Protein AF-A0A8J8T7S9-F1 (afdb_monomer)

Structure (mmCIF, N/CA/C/O backbone):
data_AF-A0A8J8T7S9-F1
#
_entry.id   AF-A0A8J8T7S9-F1
#
loop_
_atom_site.group_PDB
_atom_site.id
_atom_site.type_symbol
_atom_site.label_atom_id
_atom_site.label_alt_id
_atom_site.label_comp_id
_atom_site.label_asym_id
_atom_site.label_entity_id
_atom_site.label_seq_id
_atom_site.pdbx_PDB_ins_code
_atom_site.Cartn_x
_atom_site.Cartn_y
_atom_site.Cartn_z
_atom_site.occupancy
_atom_site.B_iso_or_equiv
_atom_site.auth_seq_id
_atom_site.auth_comp_id
_atom_site.auth_asym_id
_atom_site.auth_atom_id
_atom_site.pdbx_PDB_model_num
ATOM 1 N N . MET A 1 1 ? 15.403 -42.007 -71.033 1.00 33.41 1 MET A N 1
ATOM 2 C CA . MET A 1 1 ? 14.465 -41.712 -69.931 1.00 33.41 1 MET A CA 1
ATOM 3 C C . MET A 1 1 ? 15.016 -40.504 -69.206 1.00 33.41 1 MET A C 1
ATOM 5 O O . MET A 1 1 ? 16.025 -40.636 -68.530 1.00 33.41 1 MET A O 1
ATOM 9 N N . SER A 1 2 ? 14.435 -39.333 -69.445 1.00 37.75 2 SER A N 1
ATOM 10 C CA . SER A 1 2 ? 14.840 -38.085 -68.796 1.00 37.75 2 SER A CA 1
ATOM 11 C C . SER A 1 2 ? 13.893 -37.858 -67.626 1.00 37.75 2 SER A C 1
ATOM 13 O O . SER A 1 2 ? 12.684 -37.790 -67.833 1.00 37.75 2 SER A O 1
ATOM 15 N N . VAL A 1 3 ? 14.420 -37.825 -66.404 1.00 44.09 3 VAL A N 1
ATOM 16 C CA . VAL A 1 3 ? 13.630 -37.506 -65.212 1.00 44.09 3 VAL A CA 1
ATOM 17 C C . VAL A 1 3 ? 13.693 -35.993 -65.040 1.00 44.09 3 VAL A C 1
ATOM 19 O O . VAL A 1 3 ? 14.704 -35.455 -64.602 1.00 44.09 3 VAL A O 1
ATOM 22 N N . GLU A 1 4 ? 12.637 -35.303 -65.463 1.00 48.31 4 GLU A N 1
ATOM 23 C CA . GLU A 1 4 ? 12.438 -33.885 -65.165 1.00 48.31 4 GLU A CA 1
ATOM 24 C C . GLU A 1 4 ? 11.997 -33.748 -63.703 1.00 48.31 4 GLU A C 1
ATOM 26 O O . GLU A 1 4 ? 10.932 -34.218 -63.299 1.00 48.31 4 GLU A O 1
ATOM 31 N N . GLU A 1 5 ? 12.848 -33.130 -62.888 1.00 52.44 5 GLU A N 1
ATOM 32 C CA . GLU A 1 5 ? 12.605 -32.940 -61.463 1.00 52.44 5 GLU A CA 1
ATOM 33 C C . GLU A 1 5 ? 11.612 -31.784 -61.249 1.00 52.44 5 GLU A C 1
ATOM 35 O O . GLU A 1 5 ? 11.907 -30.607 -61.471 1.00 52.44 5 GLU A O 1
ATOM 40 N N . GLN A 1 6 ? 10.389 -32.135 -60.847 1.00 49.75 6 GLN A N 1
ATOM 41 C CA . GLN A 1 6 ? 9.300 -31.205 -60.550 1.00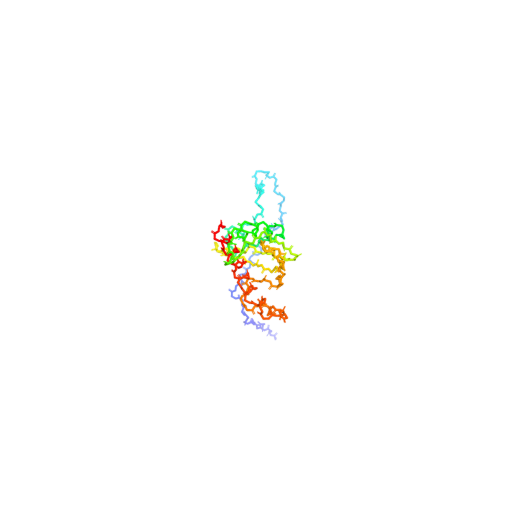 49.75 6 GLN A CA 1
ATOM 42 C C . GLN A 1 6 ? 9.687 -30.236 -59.419 1.00 49.75 6 GLN A C 1
ATOM 44 O O . GLN A 1 6 ? 9.784 -30.623 -58.251 1.00 49.75 6 GLN A O 1
ATOM 49 N N . LYS A 1 7 ? 9.839 -28.942 -59.737 1.00 57.50 7 LYS A N 1
ATOM 50 C CA . LYS A 1 7 ? 9.979 -27.872 -58.735 1.00 57.50 7 LYS A CA 1
ATOM 51 C C . LYS A 1 7 ? 8.688 -27.751 -57.921 1.00 57.50 7 LYS A C 1
ATOM 53 O O . LYS A 1 7 ? 7.714 -27.148 -58.362 1.00 57.50 7 LYS A O 1
ATOM 58 N N . LYS A 1 8 ? 8.687 -28.313 -56.709 1.00 54.50 8 LYS A N 1
ATOM 59 C CA . LYS A 1 8 ? 7.611 -28.144 -55.721 1.00 54.50 8 LYS A CA 1
ATOM 60 C C . LYS A 1 8 ? 7.487 -26.666 -55.331 1.00 54.50 8 LYS A C 1
ATOM 62 O O . LYS A 1 8 ? 8.377 -26.102 -54.698 1.00 54.50 8 LYS A O 1
ATOM 67 N N . SER A 1 9 ? 6.366 -26.051 -55.696 1.00 57.72 9 SER A N 1
ATOM 68 C CA . SER A 1 9 ? 5.977 -24.692 -55.315 1.00 57.72 9 SER A CA 1
ATOM 69 C C . SER A 1 9 ? 5.607 -24.632 -53.826 1.00 57.72 9 SER A C 1
ATOM 71 O O . SER A 1 9 ? 4.462 -24.873 -53.448 1.00 57.72 9 SER A O 1
ATOM 73 N N . GLY A 1 10 ? 6.583 -24.348 -52.964 1.00 66.62 10 GLY A N 1
ATOM 74 C CA . GLY A 1 10 ? 6.368 -24.058 -51.544 1.00 66.62 10 GLY A CA 1
ATOM 75 C C . GLY A 1 10 ? 6.526 -22.567 -51.234 1.00 66.62 10 GLY A C 1
ATOM 76 O O . GLY A 1 10 ? 7.354 -21.894 -51.844 1.00 66.62 10 GLY A O 1
ATOM 77 N N . TYR A 1 11 ? 5.752 -22.062 -50.267 1.00 57.06 11 TYR A N 1
ATOM 78 C CA . TYR A 1 11 ? 5.821 -20.692 -49.740 1.00 57.06 11 TYR A CA 1
ATOM 79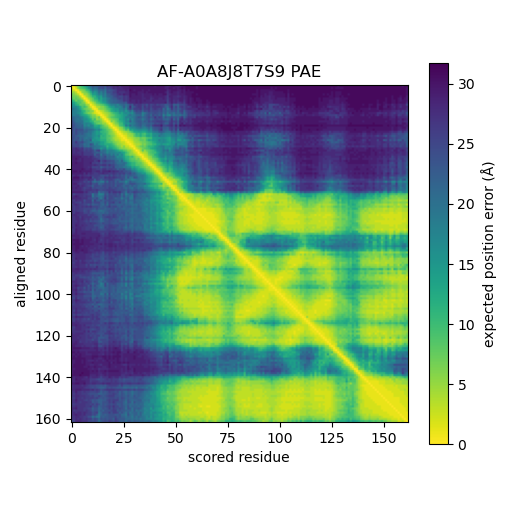 C C . TYR A 1 11 ? 7.249 -20.332 -49.285 1.00 57.06 11 TYR A C 1
ATOM 81 O O . TYR A 1 11 ? 7.672 -20.680 -48.185 1.00 57.06 11 TYR A O 1
ATOM 89 N N . ARG A 1 12 ? 8.006 -19.623 -50.131 1.00 59.62 12 ARG A N 1
ATOM 90 C CA . ARG A 1 12 ? 9.337 -19.069 -49.811 1.00 59.62 12 ARG A CA 1
ATOM 91 C C . ARG A 1 12 ? 9.468 -17.626 -50.306 1.00 59.62 12 ARG A C 1
ATOM 93 O O . ARG A 1 12 ? 10.475 -17.255 -50.890 1.00 59.62 12 ARG A O 1
ATOM 100 N N . TYR A 1 13 ? 8.456 -16.794 -50.062 1.00 57.84 13 TYR A N 1
ATOM 101 C CA . TYR A 1 13 ? 8.443 -15.396 -50.523 1.00 57.84 13 TYR A CA 1
ATOM 102 C C . TYR A 1 13 ? 9.391 -14.458 -49.746 1.00 57.84 13 TYR A C 1
ATOM 104 O O . TYR A 1 13 ? 9.618 -13.330 -50.168 1.00 57.84 13 TYR A O 1
ATOM 112 N N . TRP A 1 14 ? 9.977 -14.913 -48.634 1.00 68.00 14 TRP A N 1
ATOM 113 C CA . TRP A 1 14 ? 10.915 -14.137 -47.805 1.00 68.00 14 TRP A CA 1
ATOM 114 C C . TRP A 1 14 ? 12.376 -14.596 -47.908 1.00 68.00 14 TRP A C 1
ATOM 116 O O . TRP A 1 14 ? 13.264 -13.931 -47.377 1.00 68.00 14 TRP A O 1
ATOM 126 N N . VAL A 1 15 ? 12.654 -15.725 -48.568 1.00 67.25 15 VAL A N 1
ATOM 127 C CA . VAL A 1 15 ? 14.028 -16.222 -48.708 1.00 67.25 15 VAL A CA 1
ATOM 128 C C . VAL A 1 15 ? 14.633 -15.588 -49.953 1.00 67.25 15 VAL A C 1
ATOM 130 O O . VAL A 1 15 ? 14.400 -16.055 -51.062 1.00 67.25 15 VAL A O 1
ATOM 133 N N . ARG A 1 16 ? 15.411 -14.518 -49.778 1.00 70.50 16 ARG A N 1
ATOM 134 C CA . ARG A 1 16 ? 16.312 -14.064 -50.842 1.00 70.50 16 ARG A CA 1
ATOM 135 C C . ARG A 1 16 ? 17.450 -15.075 -50.951 1.00 70.50 16 ARG A C 1
ATOM 137 O O . ARG A 1 16 ? 18.076 -15.394 -49.939 1.00 70.50 16 ARG A O 1
ATOM 144 N N . GLU A 1 17 ? 17.693 -15.592 -52.151 1.00 66.94 17 GLU A N 1
ATOM 145 C CA . GLU A 1 17 ? 18.889 -16.381 -52.447 1.00 66.94 17 GLU A CA 1
ATOM 146 C C . GLU A 1 17 ? 20.111 -15.508 -52.128 1.00 66.94 17 GLU A C 1
ATOM 148 O O . GLU A 1 17 ? 20.288 -14.427 -52.693 1.00 66.94 17 GLU A O 1
ATOM 153 N N . ARG A 1 18 ? 20.896 -15.912 -51.123 1.00 61.91 18 ARG A N 1
ATOM 154 C CA . ARG A 1 18 ? 22.135 -15.220 -50.770 1.00 61.91 18 ARG A CA 1
ATOM 155 C C . ARG A 1 18 ? 23.194 -15.647 -51.780 1.00 61.91 18 ARG A C 1
ATOM 157 O O . ARG A 1 18 ? 23.494 -16.829 -51.874 1.00 61.91 18 ARG A O 1
ATOM 164 N N . ASN A 1 19 ? 23.769 -14.692 -52.508 1.00 61.81 19 ASN A N 1
ATOM 165 C CA . ASN A 1 19 ? 25.078 -14.903 -53.117 1.00 61.81 19 ASN A CA 1
ATOM 166 C C . ASN A 1 19 ? 26.067 -15.065 -51.958 1.00 61.81 19 ASN A C 1
ATOM 168 O O . ASN A 1 19 ? 26.280 -14.109 -51.211 1.00 61.81 19 ASN A O 1
ATOM 172 N N . ASP A 1 20 ? 26.610 -16.269 -51.781 1.00 60.91 20 ASP A N 1
ATOM 173 C CA . ASP A 1 20 ? 27.557 -16.631 -50.721 1.00 60.91 20 ASP A CA 1
ATOM 174 C C . ASP A 1 20 ? 28.923 -15.942 -50.914 1.00 60.91 20 ASP A C 1
ATOM 176 O O . ASP A 1 20 ? 29.962 -16.577 -51.082 1.00 60.91 20 ASP A O 1
ATOM 180 N N . GLN A 1 21 ? 28.955 -14.610 -50.851 1.00 61.12 21 GLN A N 1
ATOM 181 C CA . GLN A 1 21 ? 30.140 -13.935 -50.343 1.00 61.12 21 GLN A CA 1
ATOM 182 C C . GLN A 1 21 ? 30.159 -14.214 -48.842 1.00 61.12 21 GLN A C 1
ATOM 184 O O . GLN A 1 21 ? 29.374 -13.654 -48.077 1.00 61.12 21 GLN A O 1
ATOM 189 N N . LEU A 1 22 ? 30.993 -15.177 -48.451 1.00 63.00 22 LEU A N 1
ATOM 190 C CA . LEU A 1 22 ? 31.215 -15.601 -47.072 1.00 63.00 22 LEU A CA 1
ATOM 191 C C . LEU A 1 22 ? 31.826 -14.438 -46.279 1.00 63.00 22 LEU A C 1
ATOM 193 O O . LEU A 1 22 ? 33.037 -14.359 -46.094 1.00 63.00 22 LEU A O 1
ATOM 197 N N . TYR A 1 23 ? 30.988 -13.503 -45.837 1.00 65.44 23 TYR A N 1
ATOM 198 C CA . TYR A 1 23 ? 31.385 -12.514 -44.847 1.00 65.44 23 TYR A CA 1
ATOM 199 C C . TYR A 1 23 ? 31.699 -13.256 -43.548 1.00 65.44 23 TYR A C 1
ATOM 201 O O . TYR A 1 23 ? 30.862 -14.011 -43.043 1.00 65.44 23 TYR A O 1
ATOM 209 N N . ASP A 1 24 ? 32.908 -13.063 -43.021 1.00 71.38 24 ASP A N 1
ATOM 210 C CA . ASP A 1 24 ? 33.274 -13.597 -41.716 1.00 71.38 24 ASP A CA 1
ATOM 211 C C . ASP A 1 24 ? 32.448 -12.872 -40.645 1.00 71.38 24 ASP A C 1
ATOM 213 O O . ASP A 1 24 ? 32.705 -11.725 -40.292 1.00 71.38 24 ASP A O 1
ATOM 217 N N . MET A 1 25 ? 31.390 -13.539 -40.186 1.00 70.62 25 MET A N 1
ATOM 218 C CA . MET A 1 25 ? 30.464 -13.040 -39.167 1.00 70.62 25 MET A CA 1
ATOM 219 C C . MET A 1 25 ? 30.962 -13.337 -37.746 1.00 70.62 25 MET A C 1
ATOM 221 O O . MET A 1 25 ? 30.195 -13.233 -36.786 1.00 70.62 25 MET A O 1
ATOM 225 N N . ARG A 1 26 ? 32.217 -13.778 -37.585 1.00 79.81 26 ARG A N 1
ATOM 226 C CA . ARG A 1 26 ? 32.774 -14.042 -36.260 1.00 79.81 26 ARG A CA 1
ATOM 227 C C . ARG A 1 26 ? 32.932 -12.722 -35.500 1.00 79.81 26 ARG A C 1
ATOM 229 O O . ARG A 1 26 ? 33.449 -11.756 -36.054 1.00 79.81 26 ARG A O 1
ATOM 236 N N . PRO A 1 27 ? 32.512 -12.666 -34.228 1.00 75.31 27 PRO A N 1
ATOM 237 C CA . PRO A 1 27 ? 32.699 -11.477 -33.415 1.00 75.31 27 PRO A CA 1
ATOM 238 C C . PRO A 1 27 ? 34.195 -11.212 -33.213 1.00 75.31 27 PRO A C 1
ATOM 240 O O . PRO A 1 27 ? 34.917 -12.046 -32.665 1.00 75.31 27 PRO A O 1
ATOM 243 N N . THR A 1 28 ? 34.657 -10.041 -33.644 1.00 73.88 28 THR A N 1
ATOM 244 C CA . THR A 1 28 ? 36.036 -9.583 -33.445 1.00 73.88 28 THR A CA 1
ATOM 245 C C . THR A 1 28 ? 36.137 -8.791 -32.148 1.00 73.88 28 THR A C 1
ATOM 247 O O . THR A 1 28 ? 35.238 -8.025 -31.795 1.00 73.88 28 THR A O 1
ATOM 250 N N . LYS A 1 29 ? 37.242 -8.957 -31.418 1.00 74.94 29 LYS A N 1
ATOM 251 C CA . LYS A 1 29 ? 37.511 -8.162 -30.218 1.00 74.94 29 LYS A CA 1
ATOM 252 C C . LYS A 1 29 ? 37.707 -6.697 -30.625 1.00 74.94 29 LYS A C 1
ATOM 254 O O . LYS A 1 29 ? 38.578 -6.402 -31.434 1.00 74.94 29 LYS A O 1
ATOM 259 N N . VAL A 1 30 ? 36.909 -5.792 -30.064 1.00 74.00 30 VAL A N 1
ATOM 260 C CA . VAL A 1 30 ? 37.075 -4.345 -30.267 1.00 74.00 30 VAL A CA 1
ATOM 261 C C . VAL A 1 30 ? 38.346 -3.900 -29.540 1.00 74.00 30 VAL A C 1
ATOM 263 O O . VAL A 1 30 ? 38.447 -4.054 -28.323 1.00 74.00 30 VAL A O 1
ATOM 266 N N . GLU A 1 31 ? 39.331 -3.395 -30.282 1.00 75.12 31 GLU A N 1
ATOM 267 C CA . GLU A 1 31 ? 40.613 -2.930 -29.725 1.00 75.12 31 GLU A CA 1
ATOM 268 C C . GLU A 1 31 ? 40.536 -1.485 -29.203 1.00 75.12 31 GLU A C 1
ATOM 270 O O . GLU A 1 31 ? 41.276 -1.103 -28.296 1.00 75.12 31 GLU A O 1
ATOM 275 N N . ASP A 1 32 ? 39.587 -0.698 -29.715 1.00 69.12 32 ASP A N 1
ATOM 276 C CA . ASP A 1 32 ? 39.397 0.701 -29.344 1.00 69.12 32 ASP A CA 1
ATOM 277 C C . ASP A 1 32 ? 38.611 0.849 -28.031 1.00 69.12 32 ASP A C 1
ATOM 279 O O . ASP A 1 32 ? 37.383 0.743 -27.982 1.00 69.12 32 ASP A O 1
ATOM 283 N N . GLN A 1 33 ? 39.311 1.189 -26.945 1.00 62.38 33 GLN A N 1
ATOM 284 C CA . GLN A 1 33 ? 38.691 1.460 -25.639 1.00 62.38 33 GLN A CA 1
ATOM 285 C C . GLN A 1 33 ? 37.713 2.648 -25.660 1.00 62.38 33 GLN A C 1
ATOM 287 O O . GLN A 1 33 ? 36.868 2.753 -24.778 1.00 62.38 33 GLN A O 1
ATOM 292 N N . LYS A 1 34 ? 37.788 3.527 -26.670 1.00 60.22 34 LYS A N 1
ATOM 293 C CA . LYS A 1 34 ? 36.849 4.648 -26.855 1.00 60.22 34 LYS A CA 1
ATOM 294 C C . LYS A 1 34 ? 35.499 4.223 -27.444 1.00 60.22 34 LYS A C 1
ATOM 296 O O . LYS A 1 34 ? 34.518 4.935 -27.260 1.00 60.22 34 LYS A O 1
ATOM 301 N N . GLN A 1 35 ? 35.441 3.084 -28.142 1.00 55.91 35 GLN A N 1
ATOM 302 C CA . GLN A 1 35 ? 34.190 2.476 -28.621 1.00 55.91 35 GLN A CA 1
ATOM 303 C C . GLN A 1 35 ? 33.512 1.618 -27.557 1.00 55.91 35 GLN A C 1
ATOM 305 O O . GLN A 1 35 ? 32.309 1.367 -27.640 1.00 55.91 35 GLN A O 1
ATOM 310 N N . ILE A 1 36 ? 34.263 1.211 -26.532 1.00 58.12 36 ILE A N 1
ATOM 311 C CA . ILE A 1 36 ? 33.700 0.717 -25.282 1.00 58.12 36 ILE A CA 1
ATOM 312 C C . ILE A 1 36 ? 33.125 1.940 -24.567 1.00 58.12 36 ILE A C 1
ATOM 314 O O . ILE A 1 36 ? 33.713 2.476 -23.629 1.00 58.12 36 ILE A O 1
ATOM 318 N N . VAL A 1 37 ? 31.968 2.413 -25.037 1.00 59.16 37 VAL A N 1
ATOM 319 C CA . VAL A 1 37 ? 31.085 3.228 -24.212 1.00 59.16 37 VAL A CA 1
ATOM 320 C C . VAL A 1 37 ? 30.774 2.328 -23.032 1.00 59.16 37 VAL A C 1
ATOM 322 O O . VAL A 1 37 ? 29.941 1.428 -23.130 1.00 59.16 37 VAL A O 1
ATOM 325 N N . GLN A 1 38 ? 31.528 2.491 -21.943 1.00 55.78 38 GLN A N 1
ATOM 326 C CA . GLN A 1 38 ? 31.135 1.918 -20.674 1.00 55.78 38 GLN A CA 1
ATOM 327 C C . GLN A 1 38 ? 29.703 2.397 -20.492 1.00 55.78 38 GLN A C 1
ATOM 329 O O . GLN A 1 38 ? 29.492 3.614 -20.544 1.00 55.78 38 GLN A O 1
ATOM 334 N N . PRO A 1 39 ? 28.711 1.499 -20.373 1.00 54.94 39 PRO A N 1
ATOM 335 C CA . PRO A 1 39 ? 27.413 1.962 -19.960 1.00 54.94 39 PRO A CA 1
ATOM 336 C C . PRO A 1 39 ? 27.678 2.652 -18.625 1.00 54.94 39 PRO A C 1
ATOM 338 O O . PRO A 1 39 ? 28.056 2.000 -17.647 1.00 54.94 39 PRO A O 1
ATOM 341 N N . GLU A 1 40 ? 27.549 3.986 -18.591 1.00 57.91 40 GLU A N 1
ATOM 342 C CA . GLU A 1 40 ? 27.261 4.685 -17.344 1.00 57.91 40 GLU A CA 1
ATOM 343 C C . GLU A 1 40 ? 26.241 3.810 -16.647 1.00 57.91 40 GLU A C 1
ATOM 345 O O . GLU A 1 40 ? 25.333 3.361 -17.343 1.00 57.91 40 GLU A O 1
ATOM 350 N N . LYS A 1 41 ? 26.445 3.490 -15.363 1.00 54.06 41 LYS A N 1
ATOM 351 C CA . LYS A 1 41 ? 25.616 2.578 -14.558 1.00 54.06 41 LYS A CA 1
ATOM 352 C C . LYS A 1 41 ? 24.125 2.938 -14.664 1.00 54.06 41 LYS A C 1
ATOM 354 O O . LYS A 1 41 ? 23.5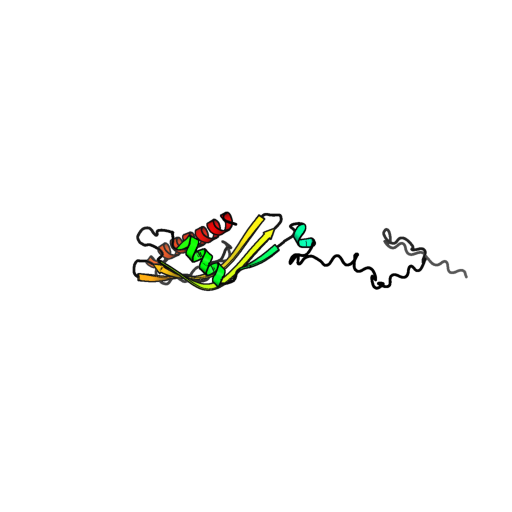26 3.484 -13.746 1.00 54.06 41 LYS A O 1
ATOM 359 N N . GLN A 1 42 ? 23.515 2.632 -15.793 1.00 55.56 42 GLN A N 1
ATOM 360 C CA . GLN A 1 42 ? 22.119 2.749 -16.092 1.00 55.56 42 GLN A CA 1
ATOM 361 C C . GLN A 1 42 ? 21.632 1.381 -15.694 1.00 55.56 42 GLN A C 1
ATOM 363 O O . GLN A 1 42 ? 21.757 0.399 -16.416 1.00 55.56 42 GLN A O 1
ATOM 368 N N . VAL A 1 43 ? 21.125 1.330 -14.469 1.00 55.69 43 VAL A N 1
ATOM 369 C CA . VAL A 1 43 ? 20.492 0.161 -13.852 1.00 55.69 43 VAL A CA 1
ATOM 370 C C . VAL A 1 43 ? 19.273 -0.320 -14.675 1.00 55.69 43 VAL A C 1
ATOM 372 O O . VAL A 1 43 ? 18.629 -1.299 -14.325 1.00 55.69 43 VAL A O 1
ATOM 375 N N . ALA A 1 44 ? 18.956 0.335 -15.796 1.00 56.25 44 ALA A N 1
ATOM 376 C CA . ALA A 1 44 ? 17.815 0.063 -16.647 1.00 56.25 44 ALA A CA 1
ATOM 377 C C . ALA A 1 44 ? 18.259 -0.216 -18.091 1.00 56.25 44 ALA A C 1
ATOM 379 O O . ALA A 1 44 ? 19.033 0.539 -18.681 1.00 56.25 44 ALA A O 1
ATOM 380 N N . SER A 1 45 ? 17.738 -1.301 -18.670 1.00 61.41 45 SER A N 1
ATOM 381 C CA . SER A 1 45 ? 17.965 -1.639 -20.076 1.00 61.41 45 SER A CA 1
ATOM 382 C C . SER A 1 45 ? 17.397 -0.547 -20.996 1.00 61.41 45 SER A C 1
ATOM 3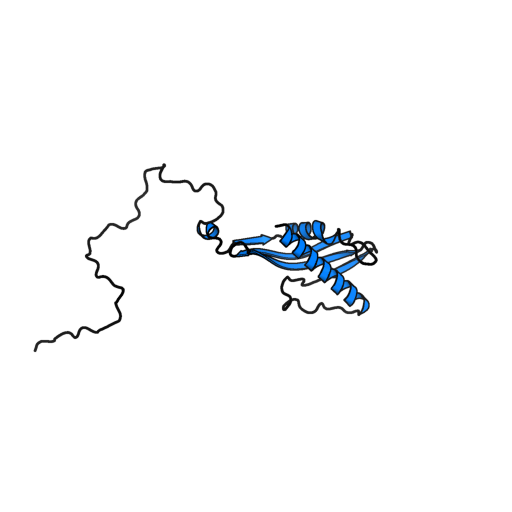84 O O . SER A 1 45 ? 16.402 0.103 -20.669 1.00 61.41 45 SER A O 1
ATOM 386 N N . ALA A 1 46 ? 17.966 -0.376 -22.192 1.00 57.56 46 ALA A N 1
ATOM 387 C CA . ALA A 1 46 ? 17.421 0.539 -23.201 1.00 57.56 46 ALA A CA 1
ATOM 388 C C . ALA A 1 46 ? 15.951 0.225 -23.576 1.00 57.56 46 ALA A C 1
ATOM 390 O O . ALA A 1 46 ? 15.228 1.116 -24.018 1.00 57.56 46 ALA A O 1
ATOM 391 N N . TRP A 1 47 ? 15.487 -1.009 -23.337 1.00 53.22 47 TRP A N 1
ATOM 392 C CA . TRP A 1 47 ? 14.093 -1.433 -23.508 1.00 53.22 47 TRP A CA 1
ATOM 393 C C . TRP A 1 47 ? 13.146 -0.770 -22.492 1.00 53.22 47 TRP A C 1
ATOM 395 O O . TRP A 1 47 ? 12.000 -0.442 -22.815 1.00 53.22 47 TRP A O 1
ATOM 405 N N . ASN A 1 48 ? 13.639 -0.504 -21.281 1.00 56.53 48 ASN A N 1
ATOM 406 C CA . ASN A 1 48 ? 12.888 0.174 -20.221 1.00 56.53 48 ASN A CA 1
ATOM 407 C C . ASN A 1 48 ? 12.736 1.672 -20.533 1.00 56.53 48 ASN A C 1
ATOM 409 O O . ASN A 1 48 ? 11.709 2.272 -20.227 1.00 56.53 48 ASN A O 1
ATOM 413 N N . LYS A 1 49 ? 13.697 2.257 -21.264 1.00 55.00 49 LYS A N 1
ATOM 414 C CA . LYS A 1 49 ? 13.654 3.659 -21.717 1.00 55.00 49 LYS A CA 1
ATOM 415 C C . LYS A 1 49 ? 12.492 3.950 -22.677 1.00 55.00 49 LYS A C 1
ATOM 417 O O . LYS A 1 49 ? 12.035 5.086 -22.749 1.00 55.00 49 LYS A O 1
ATOM 422 N N . ALA A 1 50 ? 11.989 2.933 -23.381 1.00 57.16 50 ALA A N 1
ATOM 423 C CA . ALA A 1 50 ? 10.813 3.043 -24.246 1.00 57.16 50 ALA A CA 1
ATOM 424 C C . ALA A 1 50 ? 9.470 2.992 -23.477 1.00 57.16 50 ALA A C 1
ATOM 426 O O . ALA A 1 50 ? 8.410 3.082 -24.095 1.00 57.16 50 ALA A O 1
ATOM 427 N N . GLY A 1 51 ? 9.490 2.862 -22.140 1.00 58.38 51 GLY A N 1
ATOM 428 C CA . GLY A 1 51 ? 8.284 2.874 -21.303 1.00 58.38 51 GLY A CA 1
ATOM 429 C C . GLY A 1 51 ? 7.441 1.599 -21.404 1.00 58.38 51 GLY A C 1
ATOM 430 O O . GLY A 1 51 ? 6.224 1.648 -21.205 1.00 58.38 51 GLY A O 1
ATOM 431 N N . THR A 1 52 ? 8.067 0.473 -21.757 1.00 68.44 52 THR A N 1
ATOM 432 C CA . THR A 1 52 ? 7.349 -0.757 -22.116 1.00 68.44 52 THR A CA 1
ATOM 433 C C . THR A 1 52 ? 6.749 -1.457 -20.897 1.00 68.44 52 THR A C 1
ATOM 435 O O . THR A 1 52 ? 5.594 -1.864 -20.968 1.00 68.44 52 THR A O 1
ATOM 438 N N . TRP A 1 53 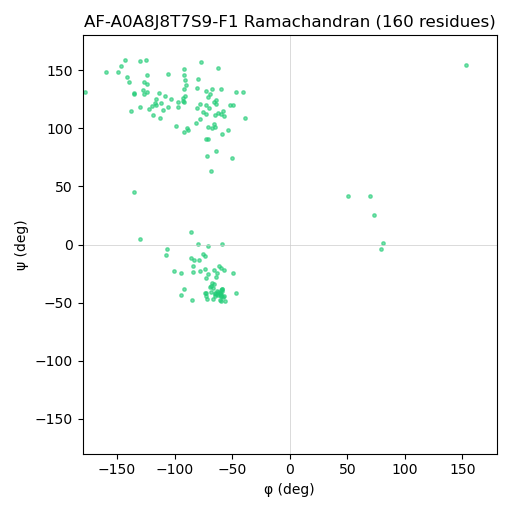? 7.486 -1.535 -19.784 1.00 75.19 53 TRP A N 1
ATOM 439 C CA . TRP A 1 53 ? 7.034 -2.023 -18.475 1.00 75.19 53 TRP A CA 1
ATOM 440 C C . TRP A 1 53 ? 8.202 -1.891 -17.478 1.00 75.19 53 TRP A C 1
ATOM 442 O O . TRP A 1 53 ? 9.314 -2.304 -17.804 1.00 75.19 53 TRP A O 1
ATOM 452 N N . GLU A 1 54 ? 7.985 -1.318 -16.295 1.00 79.44 54 GLU A N 1
ATOM 453 C CA . GLU A 1 54 ? 8.931 -1.394 -15.170 1.00 79.44 54 GLU A CA 1
ATOM 454 C C . GLU A 1 54 ? 8.201 -1.914 -13.938 1.00 79.44 54 GLU A C 1
ATOM 456 O O . GLU A 1 54 ? 7.168 -1.358 -13.575 1.00 79.44 54 GLU A O 1
ATOM 461 N N . ASP A 1 55 ? 8.749 -2.933 -13.286 1.00 84.81 55 ASP A N 1
ATOM 462 C CA . ASP A 1 55 ? 8.246 -3.448 -12.016 1.00 84.81 55 ASP A CA 1
ATOM 463 C C . ASP A 1 55 ? 9.296 -3.237 -10.931 1.00 84.81 55 ASP A C 1
ATOM 465 O O . ASP A 1 55 ? 10.466 -3.607 -11.080 1.00 84.81 55 ASP A O 1
ATOM 469 N N . LYS A 1 56 ? 8.879 -2.570 -9.858 1.00 85.94 56 LYS A N 1
ATOM 470 C CA . LYS A 1 56 ? 9.685 -2.347 -8.666 1.00 85.94 56 LYS A CA 1
ATOM 471 C C . LYS A 1 56 ? 8.990 -3.009 -7.491 1.00 85.94 56 LYS A C 1
ATOM 473 O O . LYS A 1 56 ? 7.959 -2.521 -7.033 1.00 85.94 56 LYS A O 1
ATOM 478 N N . GLY A 1 57 ? 9.604 -4.066 -6.970 1.00 87.00 57 GLY A N 1
ATOM 479 C CA . GLY A 1 57 ? 9.173 -4.683 -5.721 1.00 87.00 57 GLY A CA 1
ATOM 480 C C . GLY A 1 57 ? 9.234 -3.685 -4.564 1.00 87.00 57 GLY A C 1
ATOM 481 O O . GLY A 1 57 ? 10.220 -2.962 -4.400 1.00 87.00 57 GLY A O 1
ATOM 482 N N . ILE A 1 58 ? 8.166 -3.652 -3.775 1.00 88.75 58 ILE A N 1
ATOM 483 C CA . ILE A 1 58 ? 8.039 -2.867 -2.555 1.00 88.75 58 ILE A CA 1
ATOM 484 C C . ILE A 1 58 ? 8.151 -3.824 -1.377 1.00 88.75 58 ILE A C 1
ATOM 486 O O . ILE A 1 58 ? 7.332 -4.725 -1.193 1.00 88.75 58 ILE A O 1
ATOM 490 N N . ASN A 1 59 ? 9.168 -3.607 -0.552 1.00 89.25 59 ASN A N 1
ATOM 491 C CA . ASN A 1 59 ? 9.399 -4.445 0.617 1.00 89.25 59 ASN A CA 1
ATOM 492 C C . ASN A 1 59 ? 8.432 -4.084 1.751 1.00 89.25 59 ASN A C 1
ATOM 494 O O . ASN A 1 59 ? 7.998 -2.938 1.880 1.00 89.25 59 ASN A O 1
ATOM 498 N N . ARG A 1 60 ? 8.205 -5.028 2.668 1.00 89.31 60 ARG A N 1
ATOM 499 C CA . ARG A 1 60 ? 7.394 -4.836 3.884 1.00 89.31 60 ARG A CA 1
ATOM 500 C C . ARG A 1 60 ? 7.711 -3.547 4.652 1.00 89.31 60 ARG A C 1
ATOM 502 O O . ARG A 1 60 ? 6.797 -2.875 5.109 1.00 89.31 60 ARG A O 1
ATOM 509 N N . GLU A 1 61 ? 8.986 -3.186 4.795 1.00 88.94 61 GLU A N 1
ATOM 510 C CA . GLU A 1 61 ? 9.395 -1.956 5.495 1.00 88.94 61 GLU A CA 1
ATOM 511 C C . GLU A 1 61 ? 8.942 -0.680 4.776 1.00 88.94 61 GLU A C 1
ATOM 513 O O . GLU A 1 61 ? 8.632 0.323 5.412 1.00 88.94 61 GLU A O 1
ATOM 518 N N . GLN A 1 62 ? 8.897 -0.703 3.445 1.00 89.31 62 GLN A N 1
ATOM 519 C CA . GLN A 1 62 ? 8.399 0.421 2.656 1.00 89.31 62 GLN A CA 1
ATOM 520 C C . GLN A 1 62 ? 6.878 0.515 2.771 1.00 89.31 62 GLN A C 1
ATOM 522 O O . GLN A 1 62 ? 6.365 1.606 2.994 1.00 89.31 62 GLN A O 1
ATOM 527 N N . ILE A 1 63 ? 6.172 -0.620 2.719 1.00 89.88 63 ILE A N 1
ATOM 528 C CA . ILE A 1 63 ? 4.723 -0.692 2.969 1.00 89.88 63 ILE A CA 1
ATOM 529 C C . ILE A 1 63 ? 4.392 -0.145 4.364 1.00 89.88 63 ILE A C 1
ATOM 531 O O . ILE A 1 63 ? 3.489 0.674 4.510 1.00 89.88 63 ILE A O 1
ATOM 535 N N . GLN A 1 64 ? 5.166 -0.539 5.377 1.00 90.88 64 GLN A N 1
ATOM 536 C CA . GLN A 1 64 ? 5.036 -0.040 6.745 1.00 90.88 64 GLN A CA 1
ATOM 537 C C . GLN A 1 64 ? 5.143 1.492 6.796 1.00 90.88 64 GLN A C 1
ATOM 539 O O . GLN A 1 64 ? 4.267 2.140 7.360 1.00 90.88 64 GLN A O 1
ATOM 544 N N . ARG A 1 65 ? 6.158 2.079 6.149 1.00 90.19 65 ARG A N 1
ATOM 545 C CA . ARG A 1 65 ? 6.339 3.542 6.088 1.00 90.19 65 ARG A CA 1
ATOM 546 C C . ARG A 1 65 ? 5.202 4.252 5.357 1.00 90.19 65 ARG A C 1
ATOM 548 O O . ARG A 1 65 ? 4.779 5.319 5.789 1.00 90.19 65 ARG A O 1
ATOM 555 N N . ILE A 1 66 ? 4.704 3.669 4.265 1.00 89.19 66 ILE A N 1
ATOM 556 C CA . ILE A 1 66 ? 3.555 4.202 3.519 1.00 89.19 66 ILE A CA 1
ATOM 557 C C . ILE A 1 66 ? 2.333 4.268 4.443 1.00 89.19 66 ILE A C 1
ATOM 559 O O . ILE A 1 66 ? 1.691 5.310 4.558 1.00 89.19 66 ILE A O 1
ATOM 563 N N . LEU A 1 67 ? 2.040 3.183 5.159 1.00 88.81 67 LEU A N 1
ATOM 564 C CA . LEU A 1 67 ? 0.917 3.144 6.092 1.00 88.81 67 LEU A CA 1
ATOM 565 C C . LEU A 1 67 ? 1.115 4.111 7.262 1.00 88.81 67 LEU A C 1
ATOM 567 O O . LEU A 1 67 ? 0.188 4.828 7.617 1.00 88.81 67 LEU A O 1
ATOM 571 N N . GLU A 1 68 ? 2.313 4.207 7.830 1.00 88.31 68 GLU A N 1
ATOM 572 C CA . GLU A 1 68 ? 2.598 5.181 8.889 1.00 88.31 68 GLU A CA 1
ATOM 573 C C . GLU A 1 68 ? 2.356 6.626 8.432 1.00 88.31 68 GLU A C 1
ATOM 575 O O . GLU A 1 68 ? 1.780 7.417 9.175 1.00 88.31 68 GLU A O 1
ATOM 580 N N . GLN A 1 69 ? 2.732 6.963 7.197 1.00 87.44 69 GLN A N 1
ATOM 581 C CA . GLN A 1 69 ? 2.575 8.309 6.652 1.00 87.44 69 GLN A CA 1
ATOM 582 C C . GLN A 1 69 ? 1.111 8.661 6.337 1.00 87.44 69 GLN A C 1
ATOM 584 O O . GLN A 1 69 ? 0.646 9.751 6.679 1.00 87.44 69 GLN A O 1
ATOM 589 N N . PHE A 1 70 ? 0.384 7.759 5.675 1.00 85.69 70 PHE A N 1
ATOM 590 C CA . PHE A 1 70 ? -0.941 8.062 5.119 1.00 85.69 70 PHE A CA 1
ATOM 591 C C . PHE A 1 70 ? -2.110 7.557 5.984 1.00 85.69 70 PHE A C 1
ATOM 593 O O . PHE A 1 70 ? -3.205 8.113 5.916 1.00 85.69 70 PHE A O 1
ATOM 600 N N . LEU A 1 71 ? -1.907 6.548 6.841 1.00 84.06 71 LEU A N 1
ATOM 601 C CA . LEU A 1 71 ? -2.974 5.959 7.661 1.00 84.06 71 LEU A CA 1
ATOM 602 C C . LEU A 1 71 ? -3.075 6.575 9.065 1.00 84.06 71 LEU A C 1
ATOM 604 O O . LEU A 1 71 ? -4.182 6.875 9.504 1.00 84.06 71 LEU A O 1
ATOM 608 N N . ILE A 1 72 ? -1.950 6.797 9.759 1.00 75.56 72 ILE A N 1
ATOM 609 C CA . ILE A 1 72 ? -1.928 7.293 11.157 1.00 75.56 72 ILE A CA 1
ATOM 610 C C . ILE A 1 72 ? -2.520 8.710 11.271 1.00 75.56 72 ILE A C 1
ATOM 612 O O . ILE A 1 72 ? -3.122 9.070 12.278 1.00 75.56 72 ILE A O 1
ATOM 616 N N . THR A 1 73 ? -2.433 9.502 10.202 1.00 64.44 73 THR A N 1
ATOM 617 C CA . THR A 1 73 ? -3.006 10.858 10.141 1.00 64.44 73 THR A CA 1
ATOM 618 C C . THR A 1 73 ? -4.537 10.856 9.979 1.00 64.44 73 THR A C 1
ATOM 620 O O . THR A 1 73 ? -5.172 11.906 10.063 1.00 64.44 73 THR A O 1
ATOM 623 N N . THR A 1 74 ? -5.161 9.696 9.744 1.00 65.00 74 THR A N 1
ATOM 624 C CA . THR A 1 74 ? -6.594 9.605 9.443 1.00 65.00 74 THR A CA 1
ATOM 625 C C . THR A 1 74 ? -7.418 9.398 10.717 1.00 65.00 74 THR A C 1
ATOM 627 O O . THR A 1 74 ? -7.247 8.419 11.444 1.00 65.00 74 THR A O 1
ATOM 630 N N . GLN A 1 75 ? -8.362 10.308 10.972 1.00 60.66 75 GLN A N 1
ATOM 631 C CA . GLN A 1 75 ? -9.323 10.195 12.070 1.00 60.66 75 GLN A CA 1
ATOM 632 C C . GLN A 1 75 ? -10.373 9.110 11.761 1.00 60.66 75 GLN A C 1
ATOM 634 O O . GLN A 1 75 ? -10.932 9.058 10.661 1.00 60.66 75 GLN A O 1
ATOM 639 N N . ASN A 1 76 ? -10.636 8.222 12.721 1.00 61.88 76 ASN A N 1
ATOM 640 C CA . ASN A 1 76 ? -11.839 7.388 12.772 1.00 61.88 76 ASN A CA 1
ATOM 641 C C . ASN A 1 76 ? -12.904 8.107 13.597 1.00 61.88 76 ASN A C 1
ATOM 643 O O . ASN A 1 76 ? -12.527 8.815 14.530 1.00 61.88 76 ASN A O 1
ATOM 647 N N . ASP A 1 77 ? -14.185 7.944 13.248 1.00 58.34 77 ASP A N 1
ATOM 648 C CA . ASP A 1 77 ? -15.299 8.776 13.747 1.00 58.34 77 ASP A CA 1
ATOM 649 C C . ASP A 1 77 ? -15.318 8.949 15.285 1.00 58.34 77 ASP A C 1
ATOM 651 O O . ASP A 1 77 ? -15.739 9.997 15.760 1.00 58.34 77 ASP A O 1
ATOM 655 N N . ASP A 1 78 ? -14.728 8.012 16.047 1.00 56.69 78 ASP A N 1
ATOM 656 C CA . ASP A 1 78 ? -14.511 8.117 17.503 1.00 56.69 78 ASP A CA 1
ATOM 657 C C . ASP A 1 78 ? -13.070 7.815 17.997 1.00 56.69 78 ASP A C 1
ATOM 659 O O . ASP A 1 78 ? -12.817 7.768 19.203 1.00 56.69 78 ASP A O 1
ATOM 663 N N . SER A 1 79 ? -12.084 7.569 17.121 1.00 60.62 79 SER A N 1
ATOM 664 C CA . SER A 1 79 ? -10.700 7.276 17.560 1.00 60.62 79 SER A CA 1
ATOM 665 C C . SER A 1 79 ? -9.633 7.510 16.489 1.00 60.62 79 SER A C 1
ATOM 667 O O . SER A 1 79 ? -9.854 7.305 15.303 1.00 60.62 79 SER A O 1
ATOM 669 N N . PHE A 1 80 ? -8.430 7.908 16.902 1.00 69.75 80 PHE A N 1
ATOM 670 C CA . PHE A 1 80 ? -7.283 7.992 15.995 1.00 69.75 80 PHE A CA 1
ATOM 671 C C . PHE A 1 80 ? -6.676 6.608 15.763 1.00 69.75 80 PHE A C 1
ATOM 673 O O . PHE A 1 80 ? -6.582 5.801 16.693 1.00 69.75 80 PHE A O 1
ATOM 680 N N . ILE A 1 81 ? -6.230 6.344 14.534 1.00 78.69 81 ILE A N 1
ATOM 681 C CA . ILE A 1 81 ? -5.341 5.214 14.267 1.00 78.69 81 ILE A CA 1
ATOM 682 C C . ILE A 1 81 ? -3.973 5.593 14.832 1.00 78.69 81 ILE A C 1
ATOM 684 O O . ILE A 1 81 ? -3.341 6.527 14.354 1.00 78.69 81 ILE A O 1
ATOM 688 N N . GLN A 1 82 ? -3.536 4.906 15.883 1.00 78.00 82 GLN A N 1
ATOM 689 C CA . GLN A 1 82 ? -2.297 5.240 16.584 1.00 78.00 82 GLN A CA 1
ATOM 690 C C . GLN A 1 82 ? -1.109 4.472 16.012 1.00 78.00 82 GLN A C 1
ATOM 692 O O . GLN A 1 82 ? -0.005 5.006 15.915 1.00 78.00 82 GLN A O 1
ATOM 697 N N . THR A 1 83 ? -1.332 3.213 15.641 1.00 82.25 83 THR A N 1
ATOM 698 C CA . THR A 1 83 ? -0.296 2.346 15.091 1.00 82.25 83 THR A CA 1
ATOM 699 C C . THR A 1 83 ? -0.863 1.490 13.969 1.00 82.25 83 THR A C 1
ATOM 701 O O . THR A 1 83 ? -2.008 1.043 14.010 1.00 82.25 83 THR A O 1
ATOM 704 N N . ALA A 1 84 ? -0.040 1.243 12.959 1.00 85.69 84 ALA A N 1
ATOM 705 C CA . ALA A 1 84 ? -0.285 0.241 11.936 1.00 85.69 84 ALA A CA 1
ATOM 706 C C . ALA A 1 84 ? 0.960 -0.632 11.871 1.00 85.69 84 ALA A C 1
ATOM 708 O O . ALA A 1 84 ? 2.065 -0.103 11.875 1.00 85.69 84 ALA A O 1
ATOM 709 N N . LYS A 1 85 ? 0.809 -1.951 11.850 1.00 87.75 85 LYS A N 1
ATOM 710 C CA . LYS A 1 85 ? 1.918 -2.899 11.759 1.00 87.75 85 LYS A CA 1
ATOM 711 C C . LYS A 1 85 ? 1.621 -3.902 10.662 1.00 87.75 85 LYS A C 1
ATOM 713 O O . LYS A 1 85 ? 0.673 -4.674 10.761 1.00 87.75 85 LYS A O 1
ATOM 718 N N . VAL A 1 86 ? 2.460 -3.930 9.636 1.00 89.38 86 VAL A N 1
ATOM 719 C CA . VAL A 1 86 ? 2.397 -4.953 8.592 1.00 89.38 86 VAL A CA 1
ATOM 720 C C . VAL A 1 86 ? 2.897 -6.262 9.189 1.00 89.38 86 VAL A C 1
ATOM 722 O O . VAL A 1 86 ? 4.039 -6.323 9.646 1.00 89.38 86 VAL A O 1
ATOM 725 N N . LEU A 1 87 ? 2.070 -7.304 9.213 1.00 83.00 87 LEU A N 1
ATOM 726 C CA . LEU A 1 87 ? 2.420 -8.648 9.684 1.00 83.00 87 LEU A CA 1
ATOM 727 C C . LEU A 1 87 ? 3.078 -9.458 8.567 1.00 83.00 87 LEU A C 1
ATOM 729 O O . LEU A 1 87 ? 4.142 -10.050 8.771 1.00 83.00 87 LEU A O 1
ATOM 733 N N . ARG A 1 88 ? 2.457 -9.434 7.389 1.00 84.25 88 ARG A N 1
ATOM 734 C CA . ARG A 1 88 ? 2.908 -10.059 6.145 1.00 84.25 88 ARG A CA 1
ATOM 735 C C . ARG A 1 88 ? 2.474 -9.183 4.984 1.00 84.25 88 ARG A C 1
ATOM 737 O O . ARG A 1 88 ? 1.506 -8.443 5.109 1.00 84.25 88 ARG A O 1
ATOM 744 N N . GLY A 1 89 ? 3.205 -9.253 3.886 1.00 81.62 89 GLY A N 1
ATOM 745 C CA . GLY A 1 89 ? 2.759 -8.637 2.653 1.00 81.62 89 GLY A CA 1
ATOM 746 C C . GLY A 1 89 ? 3.888 -8.237 1.733 1.00 81.62 89 GLY A C 1
ATOM 747 O O . GLY A 1 89 ? 5.017 -7.979 2.169 1.00 81.62 89 GLY A O 1
ATOM 748 N N . GLU A 1 90 ? 3.537 -8.187 0.462 1.00 85.94 90 GLU A N 1
ATOM 749 C CA . GLU A 1 90 ? 4.382 -7.752 -0.633 1.00 85.94 90 GLU A CA 1
ATOM 750 C C . GLU A 1 90 ? 3.639 -6.720 -1.477 1.00 85.94 90 GLU A C 1
ATOM 752 O O . GLU A 1 90 ? 2.412 -6.608 -1.437 1.00 85.94 90 GLU A O 1
ATOM 757 N N . GLY A 1 91 ? 4.403 -5.912 -2.201 1.00 87.81 91 GLY A N 1
ATOM 758 C CA . GLY A 1 91 ? 3.848 -4.944 -3.127 1.00 87.81 91 GLY A CA 1
ATOM 759 C C . GLY A 1 91 ? 4.710 -4.813 -4.367 1.00 87.81 91 GLY A C 1
ATOM 760 O O . GLY A 1 91 ? 5.897 -5.136 -4.360 1.00 87.81 91 GLY A O 1
ATOM 761 N N . SER A 1 92 ? 4.111 -4.315 -5.435 1.00 88.00 92 SER A N 1
ATOM 762 C CA . SER A 1 92 ? 4.764 -4.039 -6.708 1.00 88.00 92 SER A CA 1
ATOM 763 C C . SER A 1 92 ? 4.319 -2.674 -7.221 1.00 88.00 92 SER A C 1
ATOM 765 O O . SER A 1 92 ? 3.133 -2.349 -7.266 1.00 88.00 92 SER A O 1
ATOM 767 N N . LEU A 1 93 ? 5.281 -1.834 -7.601 1.00 88.56 93 LEU A N 1
ATOM 768 C CA . LEU A 1 93 ? 5.018 -0.599 -8.328 1.00 88.56 93 LEU A CA 1
ATOM 769 C C . LEU A 1 93 ? 5.274 -0.851 -9.808 1.00 88.56 93 LEU A C 1
ATOM 771 O O . LEU A 1 93 ? 6.415 -0.838 -10.273 1.00 88.56 93 LEU A O 1
ATOM 775 N N . ILE A 1 94 ? 4.187 -1.037 -10.545 1.00 87.44 94 ILE A N 1
ATOM 776 C CA . ILE A 1 94 ? 4.200 -1.348 -11.966 1.00 87.44 94 ILE A CA 1
ATOM 777 C C . ILE A 1 94 ? 4.004 -0.055 -12.759 1.00 87.44 94 ILE A C 1
ATOM 779 O O . ILE A 1 94 ? 2.999 0.641 -12.620 1.00 87.44 94 ILE A O 1
ATOM 783 N N . THR A 1 95 ? 4.942 0.267 -13.642 1.00 84.31 95 THR A N 1
ATOM 784 C CA . THR A 1 95 ? 4.853 1.409 -14.557 1.00 84.31 95 THR A CA 1
ATOM 785 C C . THR A 1 95 ? 4.667 0.915 -15.986 1.00 84.31 95 THR A C 1
ATOM 787 O O . THR A 1 95 ? 5.557 0.290 -16.555 1.00 84.31 95 THR A O 1
ATOM 790 N N . VAL A 1 96 ? 3.522 1.226 -16.599 1.00 83.31 96 VAL A N 1
ATOM 791 C CA . VAL A 1 96 ? 3.197 0.855 -17.986 1.00 83.31 96 VAL A CA 1
ATOM 792 C C . VAL A 1 96 ? 2.902 2.113 -18.788 1.00 83.31 96 VAL A C 1
ATOM 794 O O . VAL A 1 96 ? 1.935 2.817 -18.498 1.00 83.31 96 VAL A O 1
ATOM 797 N N . ARG A 1 97 ? 3.713 2.407 -19.815 1.00 80.38 97 ARG A N 1
ATOM 798 C CA . ARG A 1 97 ? 3.530 3.577 -20.700 1.00 80.38 97 ARG A CA 1
ATOM 799 C C . ARG A 1 97 ? 3.344 4.895 -19.928 1.00 80.38 97 ARG A C 1
ATOM 801 O O . ARG A 1 97 ? 2.463 5.690 -20.243 1.00 80.38 97 ARG A O 1
ATOM 808 N N . GLY A 1 98 ? 4.130 5.091 -18.868 1.00 74.69 98 GLY A N 1
ATOM 809 C CA . GLY A 1 98 ? 4.067 6.277 -18.005 1.00 74.69 98 GLY A CA 1
ATOM 810 C C . GLY A 1 98 ? 2.941 6.279 -16.964 1.00 74.69 98 GLY A C 1
ATOM 811 O O . GLY A 1 98 ? 2.894 7.186 -16.139 1.00 74.69 98 GLY A O 1
ATOM 812 N N . LYS A 1 99 ? 2.058 5.272 -16.946 1.00 81.56 99 LYS A N 1
ATOM 813 C CA . LYS A 1 99 ? 1.041 5.105 -15.898 1.00 81.56 99 LYS A CA 1
ATOM 814 C C . LYS A 1 99 ? 1.573 4.201 -14.793 1.00 81.56 99 LYS A C 1
ATOM 816 O O . LYS A 1 99 ? 1.980 3.077 -15.079 1.00 81.56 99 LYS A O 1
ATOM 821 N N . ARG A 1 100 ? 1.533 4.678 -13.548 1.00 84.50 100 ARG A N 1
ATOM 822 C CA . ARG A 1 100 ? 1.918 3.912 -12.356 1.00 84.50 100 ARG A CA 1
ATOM 823 C C . ARG A 1 100 ? 0.702 3.209 -11.751 1.00 84.50 100 ARG A C 1
ATOM 825 O O . ARG A 1 100 ? -0.362 3.819 -11.606 1.00 84.50 100 ARG A O 1
ATOM 832 N N . LYS A 1 101 ? 0.874 1.935 -11.423 1.00 87.31 101 LYS A N 1
ATOM 833 C CA . LYS A 1 101 ? -0.075 1.064 -10.732 1.00 87.31 101 LYS A CA 1
ATOM 834 C C . LYS A 1 101 ? 0.620 0.442 -9.530 1.00 87.31 101 LYS A C 1
ATOM 836 O O . LYS A 1 101 ? 1.791 0.086 -9.630 1.00 87.31 101 LYS A O 1
ATOM 841 N N . LEU A 1 102 ? -0.095 0.340 -8.421 1.00 88.81 102 LEU A N 1
ATOM 842 C CA . LEU A 1 102 ? 0.414 -0.221 -7.181 1.00 88.81 102 LEU A CA 1
ATOM 843 C C . LEU A 1 102 ? -0.336 -1.523 -6.906 1.00 88.81 102 LEU A C 1
ATOM 845 O O . LEU A 1 102 ? -1.507 -1.460 -6.576 1.00 88.81 102 LEU A O 1
ATOM 849 N N . GLY A 1 103 ? 0.323 -2.668 -7.044 1.00 88.88 103 GLY A N 1
ATOM 850 C CA . GLY A 1 103 ? -0.204 -3.939 -6.554 1.00 88.88 103 GLY A CA 1
ATOM 851 C C . GLY A 1 103 ? 0.258 -4.161 -5.119 1.00 88.88 103 GLY A C 1
ATOM 852 O O . GLY A 1 103 ? 1.418 -3.892 -4.800 1.00 88.88 103 GLY A O 1
ATOM 853 N N . TYR A 1 104 ? -0.622 -4.630 -4.245 1.00 89.12 104 TYR A N 1
ATOM 854 C CA . TYR A 1 104 ? -0.268 -5.004 -2.878 1.00 89.12 104 TYR A CA 1
ATOM 855 C C . TYR A 1 104 ? -1.155 -6.140 -2.391 1.00 89.12 104 TYR A C 1
ATOM 857 O O . TYR A 1 104 ? -2.325 -6.215 -2.755 1.00 89.12 104 TYR A O 1
ATOM 865 N N . GLU A 1 105 ? -0.591 -6.977 -1.529 1.00 89.31 105 GLU A N 1
ATOM 866 C CA . GLU A 1 105 ? -1.311 -7.959 -0.727 1.00 89.31 105 GLU A CA 1
ATOM 867 C C . GLU A 1 105 ? -0.704 -7.932 0.676 1.00 89.31 105 GLU A C 1
ATOM 869 O O . GLU A 1 105 ? 0.490 -8.186 0.849 1.00 89.31 105 GLU A O 1
ATOM 874 N N . VAL A 1 106 ? -1.484 -7.515 1.677 1.00 88.94 106 VAL A N 1
ATOM 875 C CA . VAL A 1 106 ? -0.976 -7.212 3.019 1.00 88.94 106 VAL A CA 1
ATOM 876 C C . VAL A 1 106 ? -1.902 -7.699 4.132 1.00 88.94 106 VAL A C 1
ATOM 878 O O . VAL A 1 106 ? -3.120 -7.522 4.104 1.00 88.94 106 VAL A O 1
ATOM 881 N N . ASP A 1 107 ? -1.277 -8.227 5.180 1.00 88.69 107 ASP A N 1
ATOM 882 C CA . ASP A 1 107 ? -1.877 -8.504 6.479 1.00 88.69 107 ASP A CA 1
ATOM 883 C C . ASP A 1 107 ? -1.433 -7.420 7.459 1.00 88.69 107 ASP A C 1
ATOM 885 O O . ASP A 1 107 ? -0.233 -7.203 7.664 1.00 88.69 107 ASP A O 1
ATOM 889 N N . LEU A 1 108 ? -2.387 -6.750 8.094 1.00 87.62 108 LEU A N 1
ATOM 890 C CA . LEU A 1 108 ? -2.158 -5.585 8.940 1.00 87.62 108 LEU A CA 1
ATOM 891 C C . LEU A 1 108 ? -2.718 -5.791 10.344 1.00 87.62 108 LEU A C 1
ATOM 893 O O . LEU A 1 108 ? -3.779 -6.369 10.546 1.00 87.62 108 LEU A O 1
ATOM 897 N N . GLU A 1 109 ? -2.035 -5.229 11.327 1.00 87.44 109 GLU A N 1
ATOM 898 C CA . GLU A 1 109 ? -2.535 -5.044 12.682 1.00 87.44 109 GLU A CA 1
ATOM 899 C C . GLU A 1 109 ? -2.625 -3.543 12.962 1.00 87.44 109 GLU A C 1
ATOM 901 O O . GLU A 1 109 ? -1.631 -2.826 12.857 1.00 87.44 109 GLU A O 1
ATOM 906 N N . ILE A 1 110 ? -3.824 -3.055 13.271 1.00 85.44 110 ILE A N 1
ATOM 907 C CA . ILE A 1 110 ? -4.107 -1.637 13.499 1.00 85.44 110 ILE A CA 1
ATOM 908 C C . ILE A 1 110 ? -4.440 -1.430 14.974 1.00 85.44 110 ILE A C 1
ATOM 910 O O . ILE A 1 110 ? -5.386 -2.025 15.491 1.00 85.44 110 ILE A O 1
ATOM 914 N N . GLY A 1 111 ? -3.678 -0.569 15.645 1.00 83.88 111 GLY A N 1
ATOM 915 C CA . GLY A 1 111 ? -3.958 -0.097 16.996 1.00 83.88 111 GLY A CA 1
ATOM 916 C C . GLY A 1 111 ? -4.752 1.205 16.967 1.00 83.88 111 GLY A C 1
ATOM 917 O O . GLY A 1 111 ? -4.326 2.200 16.375 1.00 83.88 111 GLY A O 1
ATOM 918 N N . LEU A 1 112 ? -5.908 1.205 17.622 1.00 82.31 112 LEU A N 1
ATOM 919 C CA . LEU A 1 112 ? -6.752 2.381 17.812 1.00 82.31 112 LEU A CA 1
ATOM 920 C C . LEU A 1 112 ? -6.393 3.087 19.124 1.00 82.31 112 LEU A C 1
ATOM 922 O O . LEU A 1 112 ? -6.022 2.444 20.104 1.00 82.31 112 LEU A O 1
ATOM 926 N N . ALA A 1 113 ? -6.597 4.404 19.181 1.00 78.50 113 ALA A N 1
ATOM 927 C CA . ALA A 1 113 ? -6.388 5.211 20.388 1.00 78.50 113 ALA A CA 1
ATOM 928 C C . ALA A 1 113 ? -7.254 4.768 21.586 1.00 78.50 113 ALA A C 1
ATOM 930 O O . ALA A 1 113 ? -6.915 5.041 22.733 1.00 78.50 113 ALA A O 1
ATOM 931 N N . SER A 1 114 ? -8.346 4.037 21.335 1.00 74.56 114 SER A N 1
ATOM 932 C CA . SER A 1 114 ? -9.171 3.391 22.363 1.00 74.56 114 SER A CA 1
ATOM 933 C C . SER A 1 114 ? -8.490 2.189 23.042 1.00 74.56 114 SER A C 1
ATOM 935 O O . SER A 1 114 ? -9.091 1.560 23.910 1.00 74.56 114 SER A O 1
ATOM 937 N N . GLY A 1 115 ? -7.265 1.830 22.635 1.00 72.31 115 GLY A N 1
ATOM 938 C CA . GLY A 1 115 ? -6.531 0.650 23.105 1.00 72.31 115 GLY A CA 1
ATOM 939 C C . GLY A 1 115 ? -6.948 -0.653 22.416 1.00 72.31 115 GLY A C 1
ATOM 940 O O . GLY A 1 115 ? -6.416 -1.716 22.729 1.00 72.31 115 GLY A O 1
ATOM 941 N N . SER A 1 116 ? -7.892 -0.590 21.473 1.00 79.31 116 SER A N 1
ATOM 942 C CA . SER A 1 116 ? -8.342 -1.752 20.705 1.00 79.31 116 SER A CA 1
ATOM 943 C C . SER A 1 116 ? -7.373 -2.064 19.568 1.00 79.31 116 SER A C 1
ATOM 945 O O . SER A 1 116 ? -6.977 -1.169 18.824 1.00 79.31 116 SER A O 1
ATOM 947 N N . VAL A 1 117 ? -7.039 -3.343 19.401 1.00 81.19 117 VAL A N 1
ATOM 948 C CA . VAL A 1 117 ? -6.209 -3.833 18.293 1.00 81.19 117 VAL A CA 1
ATOM 949 C C . VAL A 1 117 ? -7.085 -4.617 17.323 1.00 81.19 117 VAL A C 1
ATOM 951 O O . VAL A 1 117 ? -7.819 -5.522 17.726 1.00 81.19 117 VAL A O 1
ATOM 954 N N . VAL A 1 118 ? -7.021 -4.262 16.042 1.00 82.69 118 VAL A N 1
ATOM 955 C CA . VAL A 1 118 ? -7.784 -4.897 14.966 1.00 82.69 118 VAL A CA 1
ATOM 956 C C . VAL A 1 118 ? -6.820 -5.485 13.950 1.00 82.69 118 VAL A C 1
ATOM 958 O O . VAL A 1 118 ? -6.060 -4.764 13.311 1.00 82.69 118 VAL A O 1
ATOM 961 N N . THR A 1 119 ? -6.883 -6.799 13.764 1.00 82.81 119 THR A N 1
ATOM 962 C CA . THR A 1 119 ? -6.136 -7.488 12.709 1.00 82.81 119 THR A CA 1
ATOM 963 C C . THR A 1 119 ? -6.987 -7.580 11.445 1.00 82.81 119 THR A C 1
ATOM 965 O O . THR A 1 119 ? -8.133 -8.041 11.485 1.00 82.81 119 THR A O 1
ATOM 968 N N . LEU A 1 120 ? -6.419 -7.146 10.326 1.00 82.38 120 LEU A N 1
ATOM 969 C CA . LEU A 1 120 ? -6.961 -7.253 8.980 1.00 82.38 120 LEU A CA 1
ATOM 970 C C . LEU A 1 120 ? -6.054 -8.196 8.186 1.00 82.38 120 LEU A C 1
ATOM 972 O O . LEU A 1 120 ? -4.838 -8.052 8.216 1.00 82.38 120 LEU A O 1
ATOM 976 N N . ILE A 1 121 ? -6.640 -9.178 7.514 1.00 82.69 121 ILE A N 1
ATOM 977 C CA . ILE A 1 121 ? -5.911 -10.238 6.806 1.00 82.69 121 ILE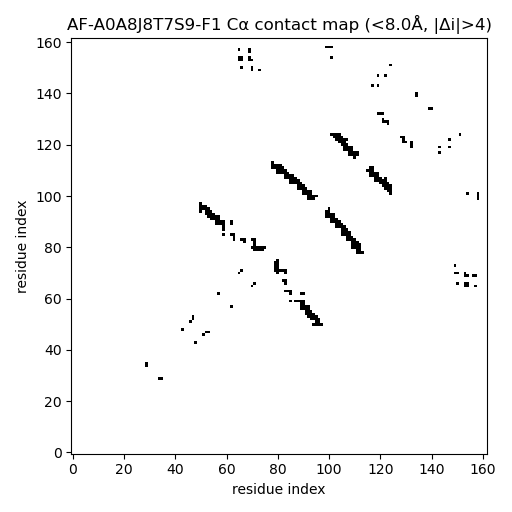 A CA 1
ATOM 978 C C . ILE A 1 121 ? -6.378 -10.215 5.354 1.00 82.69 121 ILE A C 1
ATOM 980 O O . ILE A 1 121 ? -7.579 -10.056 5.133 1.00 82.69 121 ILE A O 1
ATOM 984 N N . GLY A 1 122 ? -5.455 -10.358 4.403 1.00 80.12 122 GLY A N 1
ATOM 985 C CA . GLY A 1 122 ? -5.765 -10.442 2.974 1.00 80.12 122 GLY A CA 1
ATOM 986 C C . GLY A 1 122 ? -6.267 -9.130 2.370 1.00 80.12 122 GLY A C 1
ATOM 987 O O . GLY A 1 122 ? -7.235 -9.121 1.616 1.00 80.12 122 GLY A O 1
ATOM 988 N N . ILE A 1 123 ? -5.672 -7.989 2.732 1.00 83.50 123 ILE A N 1
ATOM 989 C CA . ILE A 1 123 ? -5.985 -6.723 2.059 1.00 83.50 123 ILE A CA 1
ATOM 990 C C . ILE A 1 123 ? -5.202 -6.659 0.751 1.00 83.50 123 ILE A C 1
ATOM 992 O O . ILE A 1 123 ? -3.976 -6.604 0.770 1.00 83.50 123 ILE A O 1
ATOM 996 N N . CYS A 1 124 ? -5.923 -6.606 -0.360 1.00 85.88 124 CYS A N 1
ATOM 997 C CA . CYS A 1 124 ? -5.380 -6.607 -1.710 1.00 85.88 124 CYS A CA 1
ATOM 998 C C . CYS A 1 124 ? -5.861 -5.394 -2.534 1.00 85.88 124 CYS A C 1
ATOM 1000 O O . CYS A 1 124 ? -6.864 -4.754 -2.182 1.00 85.88 124 CYS A O 1
ATOM 1002 N N . ASP A 1 125 ? -5.123 -5.048 -3.597 1.00 82.06 125 ASP A N 1
ATOM 1003 C CA . ASP A 1 125 ? -5.507 -3.978 -4.541 1.00 82.06 125 ASP A CA 1
ATOM 1004 C C . ASP A 1 125 ? -6.740 -4.365 -5.375 1.00 82.06 125 ASP A C 1
ATOM 1006 O O . ASP A 1 125 ? -7.614 -3.530 -5.618 1.00 82.06 125 ASP A O 1
ATOM 1010 N N . ASP A 1 126 ? -6.857 -5.643 -5.741 1.00 73.88 126 ASP A N 1
ATOM 1011 C CA . ASP A 1 126 ? -7.957 -6.149 -6.556 1.00 73.88 126 ASP A CA 1
ATOM 1012 C C . ASP A 1 126 ? -9.290 -6.139 -5.784 1.00 73.88 126 ASP A C 1
ATOM 1014 O O . ASP A 1 126 ? -9.406 -6.612 -4.653 1.00 73.88 126 ASP A O 1
ATOM 1018 N N . GLU A 1 127 ? -10.337 -5.564 -6.385 1.00 62.47 127 GLU A N 1
ATOM 1019 C CA . GLU A 1 127 ? -11.675 -5.541 -5.773 1.00 62.47 127 GLU A CA 1
ATOM 1020 C C . GLU A 1 127 ? -12.373 -6.909 -5.816 1.00 62.47 127 GLU A C 1
ATOM 1022 O O . GLU A 1 127 ? -13.256 -7.150 -4.992 1.00 62.47 127 GLU A O 1
ATOM 1027 N N . ASP A 1 128 ? -11.954 -7.797 -6.725 1.00 58.56 128 ASP A N 1
ATOM 1028 C CA . ASP A 1 128 ? -12.604 -9.085 -6.996 1.00 58.56 128 ASP A CA 1
ATOM 1029 C C . ASP A 1 128 ? -11.996 -10.279 -6.223 1.00 58.56 128 ASP A C 1
ATOM 1031 O O . ASP A 1 128 ? -12.711 -11.247 -5.967 1.00 58.56 128 ASP A O 1
ATOM 1035 N N . ASP A 1 129 ? -10.723 -10.212 -5.801 1.00 51.06 129 ASP A N 1
ATOM 1036 C CA . ASP A 1 129 ? -9.986 -11.348 -5.198 1.00 51.06 129 ASP A CA 1
ATOM 1037 C C . ASP A 1 129 ? -9.766 -11.241 -3.678 1.00 51.06 129 ASP A C 1
ATOM 1039 O O . ASP A 1 129 ? -9.251 -12.167 -3.047 1.00 51.06 129 ASP A O 1
ATOM 1043 N N . CYS A 1 130 ? -10.167 -10.137 -3.045 1.00 53.50 130 CYS A N 1
ATOM 1044 C CA . CYS A 1 130 ? -10.054 -9.998 -1.595 1.00 53.50 130 CYS A CA 1
ATOM 1045 C C . CYS A 1 130 ? -11.112 -10.883 -0.914 1.00 53.50 130 CYS A C 1
ATOM 1047 O O . CYS A 1 130 ? -12.246 -10.450 -0.685 1.00 53.50 130 CYS A O 1
ATOM 1049 N N . GLU A 1 131 ? -10.737 -12.131 -0.611 1.00 48.69 131 GLU A N 1
ATOM 1050 C CA . GLU A 1 131 ? -11.585 -13.093 0.085 1.00 48.69 131 GLU A CA 1
ATOM 1051 C C . GLU A 1 131 ? -12.254 -12.453 1.306 1.00 48.69 131 GLU A C 1
ATOM 1053 O O . GLU A 1 131 ? -11.634 -11.803 2.152 1.00 48.69 131 GLU A O 1
ATOM 1058 N N . GLU A 1 132 ? -13.562 -12.670 1.371 1.00 50.81 132 GLU A N 1
ATOM 1059 C CA . GLU A 1 132 ? -14.455 -12.287 2.446 1.00 50.81 132 GLU A CA 1
ATOM 1060 C C . GLU A 1 132 ? -13.797 -12.483 3.822 1.00 50.81 132 GLU A C 1
ATOM 1062 O O . GLU A 1 132 ? -13.568 -13.602 4.292 1.00 50.81 132 GLU A O 1
ATOM 1067 N N . TYR A 1 133 ? -13.473 -11.365 4.479 1.00 53.28 133 TYR A N 1
ATOM 1068 C CA . TYR A 1 133 ? -12.872 -11.362 5.807 1.00 53.28 133 TYR A CA 1
ATOM 1069 C C . TYR A 1 133 ? -13.675 -12.271 6.751 1.00 53.28 133 TYR A C 1
ATOM 1071 O O . TYR A 1 133 ? -14.847 -12.009 7.032 1.00 53.28 133 TYR A O 1
ATOM 1079 N N . LYS A 1 134 ? -13.052 -13.313 7.315 1.00 44.50 134 LYS A N 1
ATOM 1080 C CA . LYS A 1 134 ? -13.687 -14.123 8.367 1.00 44.50 134 LYS A CA 1
ATOM 1081 C C . LYS A 1 134 ? -13.873 -13.258 9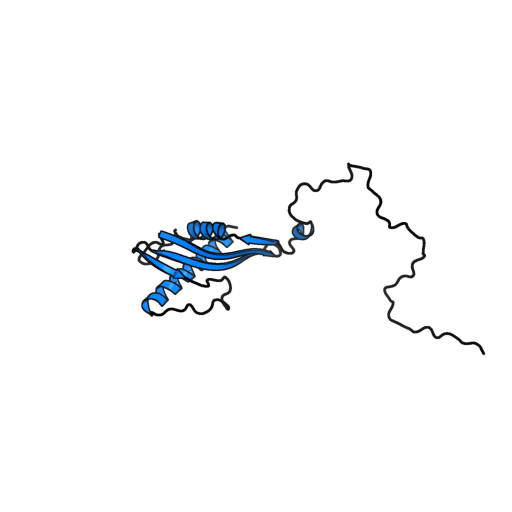.620 1.00 44.50 134 LYS A C 1
ATOM 1083 O O . LYS A 1 134 ? -12.919 -12.976 10.347 1.00 44.50 134 LYS A O 1
ATOM 1088 N N . VAL A 1 135 ? -15.105 -12.816 9.874 1.00 48.22 135 VAL A N 1
ATOM 1089 C CA . VAL A 1 135 ? -15.480 -12.030 11.062 1.00 48.22 135 VAL A CA 1
ATOM 1090 C C . VAL A 1 135 ? -16.487 -12.826 11.890 1.00 48.22 135 VAL A C 1
ATOM 1092 O O . VAL A 1 135 ? -17.563 -13.155 11.399 1.00 48.22 135 VAL A O 1
ATOM 1095 N N . SER A 1 136 ? -16.174 -13.116 13.159 1.00 40.59 136 SER A N 1
ATOM 1096 C CA . SER A 1 136 ? -17.094 -13.861 14.039 1.00 40.59 136 SER A CA 1
ATOM 1097 C C . SER A 1 136 ? -18.166 -12.988 14.712 1.00 40.59 136 SER A C 1
ATOM 1099 O O . SER A 1 136 ? -19.131 -13.531 15.242 1.00 40.59 136 SER A O 1
ATOM 1101 N N . HIS A 1 137 ? -18.046 -11.651 14.691 1.00 40.75 137 HIS A N 1
ATOM 1102 C CA . HIS A 1 137 ? -18.985 -10.737 15.359 1.00 40.75 137 HIS A CA 1
ATOM 1103 C C . HIS A 1 137 ? -19.407 -9.534 14.502 1.00 40.75 137 HIS A C 1
ATOM 1105 O O . HIS A 1 137 ? -18.577 -8.771 14.014 1.00 40.75 137 HIS A O 1
ATOM 1111 N N . LYS A 1 138 ? -20.726 -9.311 14.405 1.00 50.66 138 LYS A N 1
ATOM 1112 C CA . LYS A 1 138 ? -21.349 -8.254 13.584 1.00 50.66 138 LYS A CA 1
ATOM 1113 C C . LYS A 1 138 ? -20.893 -6.827 13.939 1.00 50.66 138 LYS A C 1
ATOM 1115 O O . LYS A 1 138 ? -20.619 -6.064 13.023 1.00 50.66 138 LYS A O 1
ATOM 1120 N N . ASN A 1 139 ? -20.693 -6.495 15.221 1.00 55.03 139 ASN A N 1
ATOM 1121 C CA . ASN A 1 139 ? -20.203 -5.164 15.635 1.00 55.03 139 ASN A CA 1
ATOM 1122 C C . ASN A 1 139 ? -18.762 -4.859 15.186 1.00 55.03 139 ASN A C 1
ATOM 1124 O O . ASN A 1 139 ? -18.388 -3.697 15.090 1.00 55.03 139 ASN A O 1
ATOM 1128 N N . GLN A 1 140 ? -17.945 -5.874 14.887 1.00 66.38 140 GLN A N 1
ATOM 1129 C CA . GLN A 1 140 ? -16.608 -5.657 14.321 1.00 66.38 140 GLN A CA 1
ATOM 1130 C C . GLN A 1 140 ? -16.624 -5.530 12.793 1.00 66.38 140 GLN A C 1
ATOM 1132 O O . GLN A 1 140 ? -15.614 -5.142 12.212 1.00 66.38 140 GLN A O 1
ATOM 1137 N N . MET A 1 141 ? -17.734 -5.854 12.124 1.00 70.62 141 MET A N 1
ATOM 1138 C CA . MET A 1 141 ? -17.787 -5.882 10.663 1.00 70.62 141 MET A CA 1
ATOM 1139 C C . MET A 1 141 ? -17.781 -4.473 10.057 1.00 70.62 141 MET A C 1
ATOM 1141 O O . MET A 1 141 ? -17.038 -4.233 9.109 1.00 70.62 141 MET A O 1
ATOM 1145 N N . GLU A 1 142 ? -18.566 -3.538 10.599 1.00 76.06 142 GLU A N 1
ATOM 1146 C CA . GLU A 1 142 ? -18.630 -2.155 10.095 1.00 76.06 142 GLU A CA 1
ATOM 1147 C C . GLU A 1 142 ? -17.312 -1.411 10.321 1.00 76.06 142 GLU A C 1
ATOM 1149 O O . GLU A 1 142 ? -16.749 -0.863 9.374 1.00 76.06 142 GLU A O 1
ATOM 1154 N N . LEU A 1 143 ? -16.752 -1.517 11.530 1.00 77.62 143 LEU A N 1
ATOM 1155 C CA . LEU A 1 143 ? -15.444 -0.951 11.863 1.00 77.62 143 LEU A CA 1
ATOM 1156 C C . LEU A 1 143 ? -14.341 -1.483 10.934 1.00 77.62 143 LEU A C 1
ATOM 1158 O O . LEU A 1 143 ? -13.5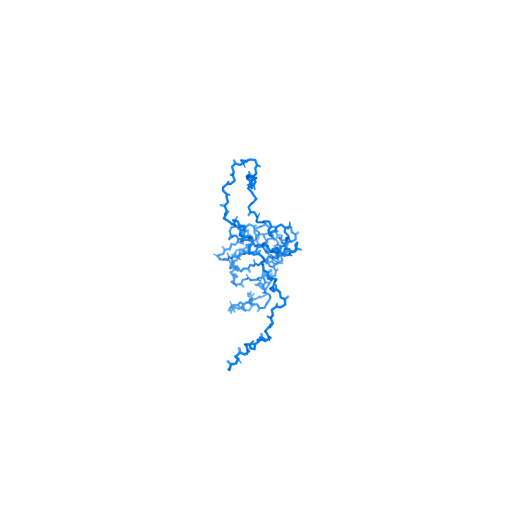18 -0.718 10.440 1.00 77.62 143 LEU A O 1
ATOM 1162 N N . ARG A 1 144 ? -14.324 -2.794 10.655 1.00 76.81 144 ARG A N 1
ATOM 1163 C CA . ARG A 1 144 ? -13.342 -3.385 9.732 1.00 76.81 144 ARG A CA 1
ATOM 1164 C C . ARG A 1 144 ? -13.515 -2.870 8.307 1.00 76.81 144 ARG A C 1
ATOM 1166 O O . ARG A 1 144 ? -12.514 -2.546 7.680 1.00 76.81 144 ARG A O 1
ATOM 1173 N N . LYS A 1 145 ? -14.749 -2.753 7.803 1.00 81.25 145 LYS A N 1
ATOM 1174 C CA . LYS A 1 145 ? -15.013 -2.190 6.465 1.00 81.25 145 LYS A CA 1
ATOM 1175 C C . LYS A 1 145 ? -14.509 -0.754 6.353 1.00 81.25 145 LYS A C 1
ATOM 1177 O O . LYS A 1 145 ? -13.888 -0.401 5.353 1.00 81.25 145 LYS A O 1
ATOM 1182 N N . GLU A 1 146 ? -14.737 0.057 7.382 1.00 83.31 146 GLU A N 1
ATOM 1183 C CA . GLU A 1 146 ? -14.245 1.431 7.412 1.00 83.31 146 GLU A CA 1
ATOM 1184 C C . GLU A 1 146 ? -12.710 1.488 7.441 1.00 83.31 146 GLU A C 1
ATOM 1186 O O . GLU A 1 146 ? -12.102 2.227 6.665 1.00 83.31 146 GLU A O 1
ATOM 1191 N N . LEU A 1 147 ? -12.071 0.657 8.270 1.00 83.00 147 LEU A N 1
ATOM 1192 C CA . LEU A 1 147 ? -10.611 0.570 8.339 1.00 83.00 147 LEU A CA 1
ATOM 1193 C C . LEU A 1 147 ? -9.999 0.107 7.015 1.00 83.00 147 LEU A C 1
ATOM 1195 O O . LEU A 1 147 ? -9.040 0.715 6.550 1.00 83.00 147 LEU A O 1
ATOM 1199 N N . VAL A 1 148 ? -10.575 -0.906 6.363 1.00 85.19 148 VAL A N 1
ATOM 1200 C CA . VAL A 1 148 ? -10.139 -1.358 5.031 1.00 85.19 148 VAL A CA 1
ATOM 1201 C C . VAL A 1 148 ? -10.255 -0.223 4.017 1.00 85.19 148 VAL A C 1
ATOM 1203 O O . VAL A 1 148 ? -9.312 0.029 3.270 1.00 85.19 148 VAL A O 1
ATOM 1206 N N . LYS A 1 149 ? -11.365 0.524 4.023 1.00 85.81 149 LYS A N 1
ATOM 1207 C CA . LYS A 1 149 ? -11.540 1.686 3.141 1.00 85.81 149 LYS A CA 1
ATOM 1208 C C . LYS A 1 149 ? -10.466 2.751 3.381 1.00 85.81 149 LYS A C 1
ATOM 1210 O O . LYS A 1 149 ? -9.967 3.338 2.424 1.00 85.81 149 LYS A O 1
ATOM 1215 N N . LYS A 1 150 ? -10.085 2.989 4.639 1.00 86.81 150 LYS A N 1
ATOM 1216 C CA . LYS A 1 150 ? -9.012 3.930 5.001 1.00 86.81 150 LYS A CA 1
ATOM 1217 C C . LYS A 1 150 ? -7.639 3.439 4.565 1.00 86.81 150 LYS A C 1
ATOM 1219 O O . LYS A 1 150 ? -6.880 4.227 4.014 1.00 86.81 150 LYS A O 1
ATOM 1224 N N . VAL A 1 151 ? -7.352 2.149 4.723 1.00 87.88 151 VAL A N 1
ATOM 1225 C CA . VAL A 1 151 ? -6.121 1.530 4.211 1.00 87.88 151 VAL A CA 1
ATOM 1226 C C . VAL A 1 151 ? -6.036 1.664 2.688 1.00 87.88 151 VAL A C 1
ATOM 1228 O O . VAL A 1 151 ? -5.022 2.136 2.180 1.00 87.88 151 VAL A O 1
ATOM 1231 N N . LYS A 1 152 ? -7.109 1.339 1.953 1.00 87.88 152 LYS A N 1
ATOM 1232 C CA . LYS A 1 152 ? -7.152 1.503 0.488 1.00 87.88 152 LYS A CA 1
ATOM 1233 C C . LYS A 1 152 ? -6.954 2.965 0.071 1.00 87.88 152 LYS A C 1
ATOM 1235 O O . LYS A 1 152 ? -6.179 3.252 -0.835 1.00 87.88 152 LYS A O 1
ATOM 1240 N N . ASN A 1 153 ? -7.590 3.905 0.773 1.00 88.75 153 ASN A N 1
ATOM 1241 C CA . ASN A 1 153 ? -7.396 5.338 0.534 1.00 88.75 153 ASN A CA 1
ATOM 1242 C C . ASN A 1 153 ? -5.943 5.774 0.800 1.00 88.75 153 ASN A C 1
ATOM 1244 O O . ASN A 1 153 ? -5.380 6.523 0.011 1.00 88.75 153 ASN A O 1
ATOM 1248 N N . ALA A 1 154 ? -5.302 5.267 1.855 1.00 89.31 154 ALA A N 1
ATOM 1249 C CA . ALA A 1 154 ? -3.898 5.556 2.147 1.00 89.31 154 ALA A CA 1
ATOM 1250 C C . ALA A 1 154 ? -2.964 5.103 1.006 1.00 89.31 154 ALA A C 1
ATOM 1252 O O . ALA A 1 154 ? -2.071 5.851 0.603 1.00 89.31 154 ALA A O 1
ATOM 1253 N N . PHE A 1 155 ? -3.202 3.920 0.431 1.00 88.69 155 PHE A N 1
ATOM 1254 C CA . PHE A 1 155 ? -2.454 3.448 -0.739 1.00 88.69 155 PHE A CA 1
ATOM 1255 C C . PHE A 1 155 ? -2.724 4.280 -2.001 1.00 88.69 155 PHE A C 1
ATOM 1257 O O . PHE A 1 155 ? -1.791 4.576 -2.750 1.00 88.69 155 PHE A O 1
ATOM 1264 N N . GLU A 1 156 ? -3.960 4.728 -2.215 1.00 88.12 156 GLU A N 1
ATOM 1265 C CA . GLU A 1 156 ? -4.296 5.598 -3.347 1.00 88.12 156 GLU A CA 1
ATOM 1266 C C . GLU A 1 156 ? -3.685 7.006 -3.195 1.00 88.12 156 GLU A C 1
ATOM 1268 O O . GLU A 1 156 ? -3.182 7.574 -4.164 1.00 88.12 156 GLU A O 1
ATOM 1273 N N . GLN A 1 157 ? -3.625 7.556 -1.978 1.00 88.94 157 GLN A N 1
ATOM 1274 C CA . GLN A 1 157 ? -2.913 8.811 -1.700 1.00 88.94 157 GLN A CA 1
ATOM 1275 C C . GLN A 1 157 ? -1.415 8.680 -1.965 1.00 88.94 157 GLN A C 1
ATOM 1277 O O . GLN A 1 157 ? -0.813 9.553 -2.595 1.00 88.94 157 GLN A O 1
ATOM 1282 N N . PHE A 1 158 ? -0.814 7.564 -1.549 1.00 89.0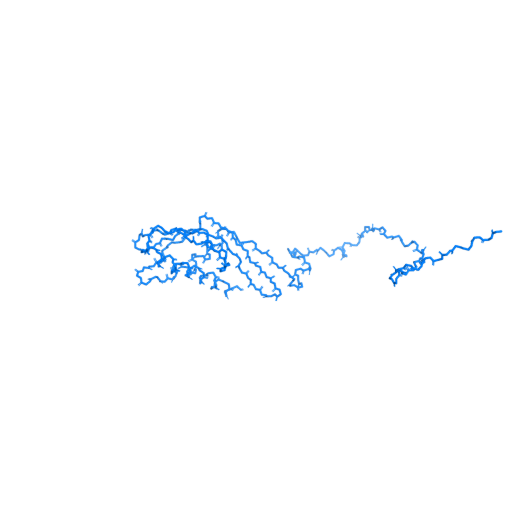6 158 PHE A N 1
ATOM 1283 C CA . PHE A 1 158 ? 0.573 7.272 -1.885 1.00 89.06 158 PHE A CA 1
ATOM 1284 C C . PHE A 1 158 ? 0.776 7.203 -3.402 1.00 89.06 158 PHE A C 1
ATOM 1286 O O . PHE A 1 158 ? 1.696 7.831 -3.926 1.00 89.06 158 PHE A O 1
ATOM 1293 N N . ARG A 1 159 ? -0.118 6.531 -4.133 1.00 85.88 159 ARG A N 1
ATOM 1294 C CA . ARG A 1 159 ? -0.079 6.480 -5.599 1.00 85.88 159 ARG A CA 1
ATOM 1295 C C . ARG A 1 159 ? -0.162 7.864 -6.248 1.00 85.88 159 ARG A C 1
ATOM 1297 O O . ARG A 1 159 ? 0.525 8.092 -7.237 1.00 85.88 159 ARG A O 1
ATOM 1304 N N . GLN A 1 160 ? -0.966 8.779 -5.712 1.00 85.94 160 GLN A N 1
ATOM 1305 C CA . GLN A 1 160 ? -1.055 10.160 -6.205 1.00 85.94 160 GLN A CA 1
ATOM 1306 C C . GLN A 1 160 ? 0.193 10.992 -5.881 1.00 85.94 160 GLN A C 1
ATOM 1308 O O . GLN A 1 160 ? 0.488 11.950 -6.590 1.00 85.94 160 GLN A O 1
ATOM 1313 N N . SER A 1 161 ? 0.932 10.628 -4.829 1.00 84.94 161 SER A N 1
ATOM 1314 C CA . SER A 1 161 ? 2.175 11.304 -4.433 1.00 84.94 161 SER A CA 1
ATOM 1315 C C . SER A 1 161 ? 3.405 10.917 -5.270 1.00 84.94 161 SER A C 1
ATOM 1317 O O . SER A 1 161 ? 4.436 11.586 -5.183 1.00 84.94 161 SER A O 1
ATOM 1319 N N . LEU A 1 162 ? 3.303 9.841 -6.057 1.00 79.50 162 LEU A N 1
ATOM 1320 C CA . LEU A 1 162 ? 4.374 9.252 -6.867 1.00 79.50 162 LEU A CA 1
ATOM 1321 C C . LEU A 1 162 ? 4.522 9.925 -8.238 1.00 79.50 162 LEU A C 1
ATOM 1323 O O . LEU A 1 162 ? 5.674 10.312 -8.559 1.00 79.50 162 LEU A O 1
#

Foldseek 3Di:
DDDDDDDDDDPDPPDDDDPPPPDPPDDDDDPDVVVPPPPPPPVDDVVVVQQAKDKDKDDQVNLLVLCVVQPQPDDDPPWGFPHKHWPDKIKIFMGHNNQTDIWMFTWMWIQTPVRDIDTDHGLTPDPPPRPDPDDPDPVVPVVNVVSSVSSNVSVVVVSVVD

pLDDT: mean 72.77, std 14.49, range [33.41, 90.88]

Solvent-accessible surface area (backbone atoms only — not comparable to full-atom values): 10123 Å² total; per-residue (Å²): 138,84,84,80,81,78,81,77,91,66,98,58,93,81,66,74,86,74,78,82,73,81,69,82,81,69,88,72,84,81,82,56,70,82,76,54,66,69,73,68,91,61,96,58,59,78,66,46,76,71,34,68,56,47,78,43,80,39,52,53,70,54,53,35,49,50,42,55,67,44,36,42,76,40,78,43,103,89,40,42,33,68,44,70,44,67,78,46,50,49,31,34,44,36,32,46,70,85,45,79,45,72,47,41,40,33,24,38,37,36,33,34,65,83,74,50,74,47,79,47,64,58,47,47,64,53,89,86,74,46,65,80,71,90,70,97,48,75,85,56,49,62,57,48,52,52,50,51,52,46,52,52,49,25,54,50,52,52,62,74,72,108

Sequence (162 aa):
MSVEEQKKSGYRYWVRERNDQLYDMRPTKVEDQKQIVQPEKQVASAWNKAGTWEDKGINREQIQRILEQFLITTQNDDSFIQTAKVLRGEGSLITVRGKRKLGYEVDLEIGLASGSVVTLIGICDDEDDCEEYKVSHKNQMELRKELVKKVKNAFEQFRQSL

Nearest PDB structures (foldseek):
  8h2i-assembly1_bQ  TM=2.365E-01  e=5.324E+00  Paramecium bursaria Chlorella virus 1

Radius of gyration: 29.31 Å; Cα contacts (8 Å, |Δi|>4): 196; chains: 1; bounding box: 62×53×93 Å

Mean predicted aligned error: 15.87 Å

InterPro domains:
  IPR015310 Activator of Hsp90 ATPase AHSA1-like, N-terminal [PTHR13009] (6-158)
  IPR036338 Activator of Hsp90 ATPase, Aha1 [SSF103111] (52-162)

Secondary structure (DSSP, 8-state):
------------TT-----------PPPPP--TTT-------SS-HHHHTTS-EEEEE-HHHHHHHHHHHTTTPEETTEEEEEEEEEEEEEEEEEETTEEEEEEEEEEEEEETTS-EEEEEEEES-TTTS-----S-HHHHHHHHHHHHHHHHHHHHHHHH-

Organism: Halteria grandinella (NCBI:txid5974)